Protein AF-A0A946N7D4-F1 (afdb_monomer_lite)

Secondary structure (DSSP, 8-state):
-------EE----SS----EEE--SS--EEEEEESS-EEEEEESS-EEEEEES--EEEEEES--EEE---

Sequence (70 aa):
MMSSNRNSNGSGGSGQDSIKLKGTSGEDLLSGGMGNDKIDGKGGDDVILGGGGNDKIKGGAGDDSIDGGA

pLDDT: mean 80.52, std 15.92, range [42.16, 96.69]

Foldseek 3Di:
DPPDQDAAEDPDDPDLDAAEAEADAAEHEEAQAAHAYEYHNAHHAYEYHQAHDNYHYHNHHYNYHYDNHD

Radius of gyration: 11.47 Å; chains: 1; bounding box: 28×21×28 Å

Structure (mmCIF, N/CA/C/O backbone):
data_AF-A0A946N7D4-F1
#
_entry.id   AF-A0A946N7D4-F1
#
loop_
_atom_site.group_PDB
_atom_site.id
_atom_site.type_symbol
_atom_site.label_atom_id
_atom_site.label_alt_id
_atom_site.label_comp_id
_atom_site.label_asym_id
_atom_site.label_entity_id
_atom_site.label_seq_id
_atom_site.pdbx_PDB_ins_code
_atom_site.Cartn_x
_atom_site.Cartn_y
_atom_site.Cartn_z
_atom_site.occupancy
_atom_site.B_iso_or_equiv
_atom_site.auth_seq_id
_atom_site.auth_comp_id
_atom_site.auth_asym_id
_atom_site.auth_atom_id
_atom_site.pdbx_PDB_model_num
ATOM 1 N N . MET A 1 1 ? -18.930 14.084 13.840 1.00 42.16 1 MET A N 1
ATOM 2 C CA . MET A 1 1 ? -17.474 14.255 13.656 1.00 42.16 1 MET A CA 1
ATOM 3 C C . MET A 1 1 ? -17.055 13.325 12.528 1.00 42.16 1 MET A C 1
ATOM 5 O O . MET A 1 1 ? -16.770 12.165 12.775 1.00 42.16 1 MET A O 1
ATOM 9 N N . MET A 1 2 ? -17.166 13.794 11.284 1.00 46.09 2 MET A N 1
ATOM 10 C CA . MET A 1 2 ? -16.779 13.036 10.090 1.00 46.09 2 MET A CA 1
ATOM 11 C C . MET A 1 2 ? -15.261 13.154 9.947 1.00 46.09 2 MET A C 1
ATOM 13 O O . MET A 1 2 ? -14.757 14.200 9.545 1.00 46.09 2 MET A O 1
ATOM 17 N N . SER A 1 3 ? -14.533 12.132 10.394 1.0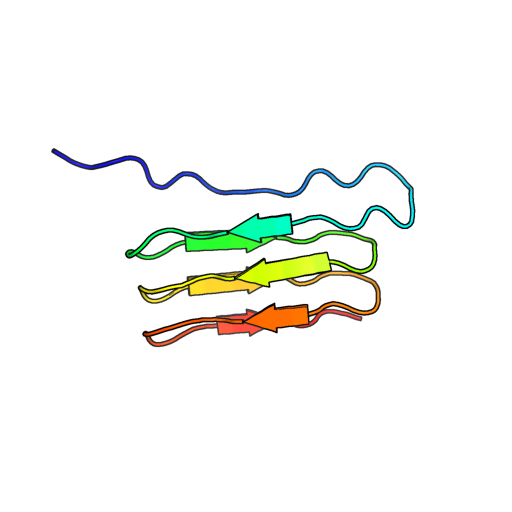0 47.56 3 SER A N 1
ATOM 18 C CA . SER A 1 3 ? -13.075 12.097 10.300 1.00 47.56 3 SER A CA 1
ATOM 19 C C . SER A 1 3 ? -12.673 11.752 8.869 1.00 47.56 3 SER A C 1
ATOM 21 O O . SER A 1 3 ? -12.695 10.593 8.486 1.00 47.56 3 SER A O 1
ATOM 23 N N . SER A 1 4 ? -12.345 12.790 8.101 1.00 48.56 4 SER A N 1
ATOM 24 C CA . SER A 1 4 ? -11.386 12.819 6.992 1.00 48.56 4 SER A CA 1
ATOM 25 C C . SER A 1 4 ? -11.188 11.516 6.200 1.00 48.56 4 SER A C 1
ATOM 27 O O . SER A 1 4 ? -10.254 10.768 6.480 1.00 48.56 4 SER A O 1
ATOM 29 N N . ASN A 1 5 ? -11.985 11.333 5.144 1.00 48.78 5 ASN A N 1
ATOM 30 C CA . ASN A 1 5 ? -11.685 10.426 4.033 1.00 48.78 5 ASN A CA 1
ATOM 31 C C . ASN A 1 5 ? -10.463 10.982 3.268 1.00 48.78 5 ASN A C 1
ATOM 33 O O . ASN A 1 5 ? -10.595 11.864 2.413 1.00 48.78 5 ASN A O 1
ATOM 37 N N . ARG A 1 6 ? -9.246 10.593 3.670 1.00 55.44 6 ARG A N 1
ATOM 38 C CA . ARG A 1 6 ? -8.006 11.036 3.016 1.00 55.44 6 ARG A CA 1
ATOM 39 C C . ARG A 1 6 ? -7.634 10.043 1.922 1.00 55.44 6 ARG A C 1
ATOM 41 O O . ARG A 1 6 ? -6.871 9.114 2.158 1.00 55.44 6 ARG A O 1
ATOM 48 N N . ASN A 1 7 ? -8.108 10.351 0.718 1.00 57.81 7 ASN A N 1
ATOM 49 C CA . ASN A 1 7 ? -7.621 9.819 -0.552 1.00 57.81 7 ASN A CA 1
ATOM 50 C C . ASN A 1 7 ? -6.077 9.814 -0.567 1.00 57.81 7 ASN A C 1
ATOM 52 O O . ASN A 1 7 ? -5.449 10.878 -0.615 1.00 57.81 7 ASN A O 1
ATOM 56 N N . SER A 1 8 ? -5.462 8.637 -0.449 1.00 61.50 8 SER A N 1
ATOM 57 C CA . SER A 1 8 ? -4.006 8.495 -0.362 1.00 61.50 8 SER A CA 1
ATOM 58 C C . SER A 1 8 ? -3.462 8.126 -1.739 1.00 61.50 8 SER A C 1
ATOM 60 O O . SER A 1 8 ? -3.178 6.966 -2.021 1.00 61.50 8 SER A O 1
ATOM 62 N N . ASN A 1 9 ? -3.331 9.133 -2.606 1.00 59.59 9 ASN A N 1
ATOM 63 C CA . ASN A 1 9 ? -2.701 8.976 -3.916 1.00 59.59 9 ASN A CA 1
ATOM 64 C C . ASN A 1 9 ? -1.175 8.985 -3.772 1.00 59.59 9 ASN A C 1
ATOM 66 O O . ASN A 1 9 ? -0.564 10.029 -3.517 1.00 59.59 9 ASN A O 1
ATOM 70 N N . GLY A 1 10 ? -0.558 7.823 -3.971 1.00 57.44 10 GLY A N 1
ATOM 71 C CA . GLY A 1 10 ? 0.876 7.689 -4.158 1.00 57.44 10 GLY A CA 1
ATOM 72 C C . GLY A 1 10 ? 1.308 8.385 -5.447 1.00 57.44 10 GLY A C 1
ATOM 73 O O . GLY A 1 10 ? 1.076 7.899 -6.544 1.00 57.44 10 GLY A O 1
ATOM 74 N N . SER A 1 11 ? 1.903 9.572 -5.340 1.00 57.22 11 SER A N 1
ATOM 75 C CA . SER A 1 11 ? 2.426 10.294 -6.507 1.00 57.22 11 SER A CA 1
ATOM 76 C C . SER A 1 11 ? 3.853 9.815 -6.799 1.00 57.22 11 SER A C 1
ATOM 78 O O . SER A 1 11 ? 4.813 10.472 -6.404 1.00 57.22 11 SER A O 1
ATOM 80 N N . GLY A 1 12 ? 3.990 8.640 -7.421 1.00 53.88 12 GLY A N 1
ATOM 81 C CA . GLY A 1 12 ? 5.276 8.062 -7.829 1.00 53.88 12 GLY A CA 1
ATOM 82 C C . GLY A 1 12 ? 5.812 8.749 -9.084 1.00 53.88 12 GLY A C 1
ATOM 83 O O . GLY A 1 12 ? 5.309 8.542 -10.189 1.00 53.88 12 GLY A O 1
ATOM 84 N N . GLY A 1 13 ? 6.807 9.618 -8.922 1.00 49.47 13 GLY A N 1
ATOM 85 C CA . GLY A 1 13 ? 7.481 10.273 -10.038 1.00 49.47 13 GLY A CA 1
ATOM 86 C C . GLY A 1 13 ? 8.466 9.312 -10.693 1.00 49.47 13 GLY A C 1
ATOM 87 O O . GLY A 1 13 ? 9.446 8.955 -10.063 1.00 49.47 13 GLY A O 1
ATOM 88 N N . SER A 1 14 ? 8.213 8.916 -11.947 1.00 55.19 14 SER A N 1
ATOM 89 C CA . SER A 1 14 ? 9.159 8.269 -12.882 1.00 55.19 14 SER A CA 1
ATOM 90 C C . SER A 1 14 ? 10.343 7.535 -12.227 1.00 55.19 14 SER A C 1
ATOM 92 O O . SER A 1 14 ? 11.499 7.944 -12.353 1.00 55.19 14 SER A O 1
ATOM 94 N N . GLY A 1 15 ? 10.062 6.464 -11.503 1.00 55.72 15 GLY A N 1
ATOM 95 C CA . GLY A 1 15 ? 11.065 5.731 -10.753 1.00 55.72 15 GLY A CA 1
ATOM 96 C C . GLY A 1 15 ? 10.475 4.419 -10.288 1.00 55.72 15 GLY A C 1
ATOM 97 O O . GLY A 1 15 ? 9.262 4.288 -10.186 1.00 55.72 15 GLY A O 1
ATOM 98 N N . GLN A 1 16 ? 11.334 3.446 -10.009 1.00 59.38 16 GLN A N 1
ATOM 99 C CA . GLN A 1 16 ? 11.016 2.223 -9.262 1.00 59.38 16 GLN A CA 1
ATOM 100 C C . GLN A 1 16 ? 10.632 2.562 -7.803 1.00 59.38 16 GLN A C 1
ATOM 102 O O . GLN A 1 16 ? 11.115 1.937 -6.855 1.00 59.38 16 GLN A O 1
ATOM 107 N N . ASP A 1 17 ? 9.854 3.621 -7.609 1.00 66.06 17 ASP A N 1
ATOM 108 C CA . ASP A 1 17 ? 9.505 4.166 -6.318 1.00 66.06 17 ASP A CA 1
ATOM 109 C C . ASP A 1 17 ? 8.583 3.160 -5.650 1.00 66.06 17 ASP A C 1
ATOM 111 O O . ASP A 1 17 ? 7.596 2.712 -6.211 1.00 66.06 17 ASP A O 1
ATOM 115 N N . SER A 1 18 ? 8.982 2.714 -4.46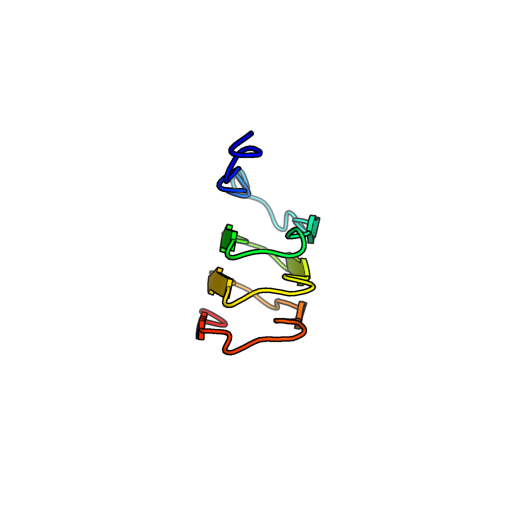5 1.00 67.69 18 SER A N 1
ATOM 116 C CA . SER A 1 18 ? 8.194 1.774 -3.678 1.00 67.69 18 SER A CA 1
ATOM 117 C C . SER A 1 18 ? 7.336 2.577 -2.710 1.00 67.69 18 SER A C 1
ATOM 119 O O . SER A 1 18 ? 7.805 2.987 -1.639 1.00 67.69 18 SER A O 1
ATOM 121 N N . ILE A 1 19 ? 6.087 2.827 -3.073 1.00 73.75 19 ILE A N 1
ATOM 122 C CA . ILE A 1 19 ? 5.136 3.592 -2.278 1.00 73.75 19 ILE A CA 1
ATOM 123 C C . ILE A 1 19 ? 4.578 2.688 -1.183 1.00 73.75 19 ILE A C 1
ATOM 125 O O . ILE A 1 19 ? 4.181 1.546 -1.399 1.00 73.75 19 ILE A O 1
ATOM 129 N N . LYS A 1 20 ? 4.588 3.195 0.053 1.00 82.19 20 LYS A N 1
ATOM 130 C CA . LYS A 1 20 ? 3.974 2.525 1.203 1.00 82.19 20 LYS A CA 1
ATOM 131 C C . LYS A 1 20 ? 2.674 3.230 1.548 1.00 82.19 20 LYS A C 1
ATOM 133 O O . LYS A 1 20 ? 2.703 4.255 2.229 1.00 82.19 20 LYS A O 1
ATOM 138 N N . LEU A 1 21 ? 1.559 2.664 1.110 1.00 80.94 21 LEU A N 1
ATOM 139 C CA . LEU A 1 21 ? 0.226 3.160 1.425 1.00 80.94 21 LEU A CA 1
ATOM 140 C C . LEU A 1 21 ? -0.378 2.380 2.582 1.00 80.94 21 LEU A C 1
ATOM 142 O O . LEU A 1 21 ? -0.242 1.161 2.678 1.00 80.94 21 LEU A O 1
ATOM 146 N N . LYS A 1 22 ? -1.028 3.112 3.484 1.00 86.94 22 LYS A N 1
ATOM 147 C CA . LYS A 1 22 ? -1.768 2.541 4.603 1.00 86.94 22 LYS A CA 1
ATOM 148 C C . LYS A 1 22 ? -3.097 3.263 4.733 1.00 86.94 22 LYS A C 1
ATOM 150 O O . LYS A 1 22 ? -3.086 4.459 5.024 1.00 86.94 22 LYS A O 1
ATOM 155 N N . GLY A 1 23 ? -4.181 2.519 4.574 1.00 85.06 23 GLY A N 1
ATOM 156 C CA . GLY A 1 23 ? -5.534 2.958 4.863 1.00 85.06 23 GLY A CA 1
ATOM 157 C C . GLY A 1 23 ? -5.781 3.128 6.360 1.00 85.06 23 GLY A C 1
ATOM 158 O O . GLY A 1 23 ? -4.862 3.201 7.202 1.00 85.06 23 GLY A O 1
ATOM 159 N N . THR A 1 24 ? -7.047 3.239 6.698 1.00 86.88 24 THR A N 1
ATOM 160 C CA . THR A 1 24 ? -7.595 3.622 7.986 1.00 86.88 24 THR A CA 1
ATOM 161 C C . THR A 1 24 ? -8.390 2.459 8.569 1.00 86.88 24 THR A C 1
ATOM 163 O O . THR A 1 24 ? -7.878 1.356 8.627 1.00 86.88 24 THR A O 1
ATOM 166 N N . SER A 1 25 ? -9.537 2.697 9.183 1.00 89.56 25 SER A N 1
ATOM 167 C CA . SER A 1 25 ? -10.442 1.630 9.628 1.00 89.56 25 SER A CA 1
ATOM 168 C C . SER A 1 25 ? -11.834 1.811 9.023 1.00 89.56 25 SER A C 1
ATOM 170 O O . SER A 1 25 ? -12.805 1.282 9.557 1.00 89.56 25 SER A O 1
ATOM 172 N N . GLY A 1 26 ? -11.937 2.671 8.015 1.00 88.62 26 GLY A N 1
ATOM 173 C CA . GLY A 1 26 ? -13.125 2.898 7.215 1.00 88.62 26 GLY A CA 1
ATOM 174 C C . GLY A 1 26 ? -12.728 2.881 5.745 1.00 88.62 26 GLY A C 1
ATOM 175 O O . GLY A 1 26 ? -11.562 2.700 5.436 1.00 88.62 26 GLY A O 1
ATOM 176 N N . GLU A 1 27 ? -13.706 3.093 4.875 1.00 91.06 27 GLU A N 1
ATOM 177 C CA . GLU A 1 27 ? -13.544 3.004 3.422 1.00 91.06 27 GLU A CA 1
ATOM 178 C C . GLU A 1 27 ? -12.463 3.964 2.896 1.00 91.06 27 GLU A C 1
ATOM 180 O O . GLU A 1 27 ? -12.577 5.189 3.048 1.00 91.06 27 GLU A O 1
ATOM 185 N N . ASP A 1 28 ? -11.440 3.415 2.240 1.00 88.38 28 ASP A N 1
ATOM 186 C CA . ASP A 1 28 ? -10.340 4.166 1.643 1.00 88.38 28 ASP A CA 1
ATOM 187 C C . ASP A 1 28 ? -10.210 3.936 0.127 1.00 88.38 28 ASP A C 1
ATOM 189 O O . ASP A 1 28 ? -10.473 2.861 -0.407 1.00 88.38 28 ASP A O 1
ATOM 193 N N . LEU A 1 29 ? -9.729 4.966 -0.579 1.00 89.75 29 LEU A N 1
ATOM 194 C CA . LEU A 1 29 ? -9.230 4.855 -1.953 1.00 89.75 29 LEU A CA 1
ATOM 195 C C . LEU A 1 29 ? -7.700 4.966 -1.933 1.00 89.75 29 LEU A C 1
ATOM 197 O O . LEU A 1 29 ? -7.148 6.011 -1.564 1.00 89.75 29 LEU A O 1
ATOM 201 N N . LEU A 1 30 ? -7.017 3.888 -2.321 1.00 87.50 30 LEU A N 1
ATOM 202 C CA . LEU A 1 30 ? -5.558 3.760 -2.294 1.00 87.50 30 LEU A CA 1
ATOM 203 C C . LEU A 1 30 ? -5.021 3.506 -3.708 1.00 87.50 30 LEU A C 1
ATOM 205 O O . LEU A 1 30 ? -5.522 2.628 -4.400 1.00 87.50 30 LEU A O 1
ATOM 209 N N . SER A 1 31 ? -3.989 4.242 -4.136 1.00 88.75 31 SER A N 1
ATOM 210 C CA . SER A 1 31 ? -3.381 4.080 -5.470 1.00 88.75 31 SER A CA 1
ATOM 211 C 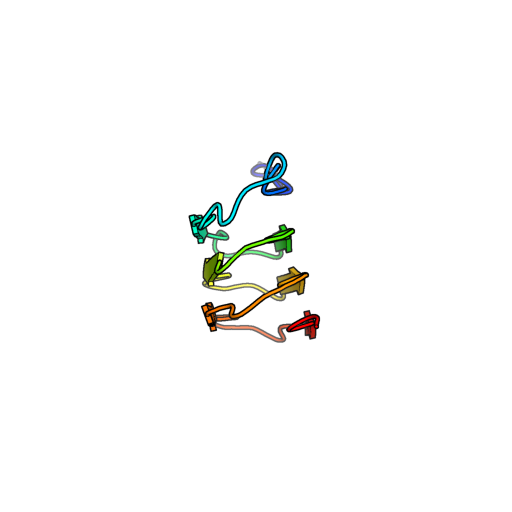C . SER A 1 31 ? -1.851 4.091 -5.417 1.00 88.75 31 SER A C 1
ATOM 213 O O . SER A 1 31 ? -1.266 5.126 -5.080 1.00 88.75 31 SER A O 1
ATOM 215 N N . GLY A 1 32 ? -1.231 2.943 -5.713 1.00 84.25 32 GLY A N 1
ATOM 216 C CA . GLY A 1 32 ? 0.215 2.694 -5.682 1.00 84.25 32 GLY A CA 1
ATOM 217 C C . GLY A 1 32 ? 0.969 3.458 -6.763 1.00 84.25 32 GLY A C 1
ATOM 218 O O . GLY A 1 32 ? 1.870 4.225 -6.445 1.00 84.25 32 GLY A O 1
ATOM 219 N N . GLY A 1 33 ? 0.512 3.383 -8.012 1.00 84.44 33 GLY A N 1
ATOM 220 C CA . GLY A 1 33 ? 1.122 4.106 -9.125 1.00 84.44 33 GLY A CA 1
ATOM 221 C C . GLY A 1 33 ? 2.062 3.211 -9.927 1.00 84.44 33 GLY A C 1
ATOM 222 O O . GLY A 1 33 ? 1.695 2.107 -10.285 1.00 84.44 33 GLY A O 1
ATOM 223 N N . MET A 1 34 ? 3.227 3.711 -10.334 1.00 85.44 34 MET A N 1
ATOM 224 C CA . MET A 1 34 ? 4.237 2.890 -11.016 1.00 85.44 34 MET A CA 1
ATOM 225 C C . MET A 1 34 ? 5.328 2.537 -10.009 1.00 85.44 34 MET A C 1
ATOM 227 O O . MET A 1 34 ? 5.837 3.445 -9.354 1.00 85.44 34 MET A O 1
ATOM 231 N N . GLY A 1 35 ? 5.763 1.281 -9.959 1.00 85.56 35 GLY A N 1
ATOM 232 C CA . GLY A 1 35 ? 6.816 0.845 -9.051 1.00 85.56 35 GLY A CA 1
ATOM 233 C C . GLY A 1 35 ? 6.560 -0.537 -8.464 1.00 85.56 35 GLY A C 1
ATOM 234 O O . GLY A 1 35 ? 5.896 -1.369 -9.054 1.00 85.56 35 GLY A O 1
ATOM 235 N N . ASN A 1 36 ? 7.177 -0.825 -7.322 1.00 88.19 36 ASN A N 1
ATOM 236 C CA . ASN A 1 36 ? 6.873 -2.043 -6.567 1.00 88.19 36 ASN A CA 1
ATOM 237 C C . ASN A 1 36 ? 6.320 -1.603 -5.212 1.00 88.19 36 ASN A C 1
ATOM 239 O O . ASN A 1 36 ? 7.085 -1.364 -4.265 1.00 88.19 36 ASN A O 1
ATOM 243 N N . ASP A 1 37 ? 5.006 -1.461 -5.124 1.00 87.62 37 ASP A N 1
ATOM 244 C CA . ASP A 1 37 ? 4.344 -0.795 -4.014 1.00 87.62 37 ASP A CA 1
ATOM 245 C C . ASP A 1 37 ? 3.963 -1.755 -2.889 1.00 87.62 37 ASP A C 1
ATOM 247 O O . ASP A 1 37 ? 3.937 -2.982 -3.011 1.00 87.62 37 ASP A O 1
ATOM 251 N N . LYS A 1 38 ? 3.715 -1.189 -1.709 1.00 90.12 38 LYS A N 1
ATOM 252 C CA . LYS A 1 38 ? 3.190 -1.900 -0.542 1.00 90.12 38 LYS A CA 1
ATOM 253 C C . LYS A 1 38 ? 1.963 -1.167 -0.041 1.00 90.12 38 LYS A C 1
ATOM 255 O O . LYS A 1 38 ? 2.096 -0.102 0.561 1.00 90.12 38 LYS A O 1
ATOM 260 N N . ILE A 1 39 ? 0.796 -1.761 -0.235 1.00 89.88 39 ILE A N 1
ATOM 261 C CA . ILE A 1 39 ? -0.490 -1.156 0.104 1.00 89.88 39 ILE A CA 1
ATOM 262 C C . ILE A 1 39 ? -1.181 -2.007 1.173 1.00 89.88 39 ILE A C 1
ATOM 264 O O . ILE A 1 39 ? -1.217 -3.228 1.053 1.00 89.88 39 ILE A O 1
ATOM 268 N N . ASP A 1 40 ? -1.679 -1.373 2.235 1.00 92.75 40 ASP A N 1
ATOM 269 C CA . ASP A 1 40 ? -2.394 -2.014 3.352 1.00 92.75 40 ASP A CA 1
ATOM 270 C C . ASP A 1 40 ? -3.656 -1.205 3.694 1.00 92.75 40 ASP A C 1
ATOM 272 O O . ASP A 1 40 ? -3.541 -0.175 4.361 1.00 92.75 40 ASP A O 1
ATOM 276 N N . GLY A 1 41 ? -4.829 -1.630 3.216 1.00 90.56 4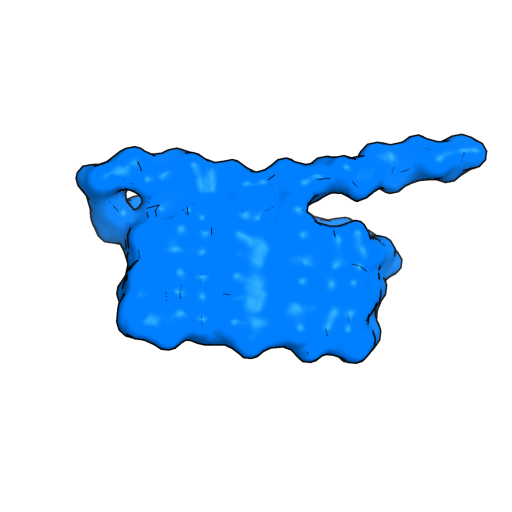1 GLY A N 1
ATOM 277 C CA . GLY A 1 41 ? -6.130 -0.970 3.437 1.00 90.56 41 GLY A CA 1
ATOM 278 C C . GLY A 1 41 ? -6.597 -1.002 4.894 1.00 90.56 41 GLY A C 1
ATOM 279 O O . GLY A 1 41 ? -7.113 -0.023 5.422 1.00 90.56 41 GLY A O 1
ATOM 280 N N . LYS A 1 42 ? -6.176 -2.045 5.618 1.00 92.44 42 LYS A N 1
ATOM 281 C CA . LYS A 1 42 ? -6.474 -2.369 7.020 1.00 92.44 42 LYS A CA 1
ATOM 282 C C . LYS A 1 42 ? -7.920 -2.765 7.271 1.00 92.44 42 LYS A C 1
ATOM 284 O O . LYS A 1 42 ? -8.125 -3.920 7.628 1.00 92.44 42 LYS A O 1
ATOM 289 N N . GLY A 1 43 ? -8.887 -1.862 7.232 1.00 89.75 43 GLY A N 1
ATOM 290 C CA . GLY A 1 43 ? -10.268 -2.234 7.500 1.00 89.75 43 GLY A CA 1
ATOM 291 C C . GLY A 1 43 ? -11.256 -1.183 7.038 1.00 89.75 43 GLY A C 1
ATOM 292 O O . GLY A 1 43 ? -10.900 -0.014 6.995 1.00 89.75 43 GLY A O 1
ATOM 293 N N . GLY A 1 44 ? -12.494 -1.601 6.794 1.00 93.62 44 GLY A N 1
ATOM 294 C CA . GLY A 1 44 ? -13.419 -0.866 5.936 1.00 93.62 44 GLY A CA 1
ATOM 295 C C . GLY A 1 44 ?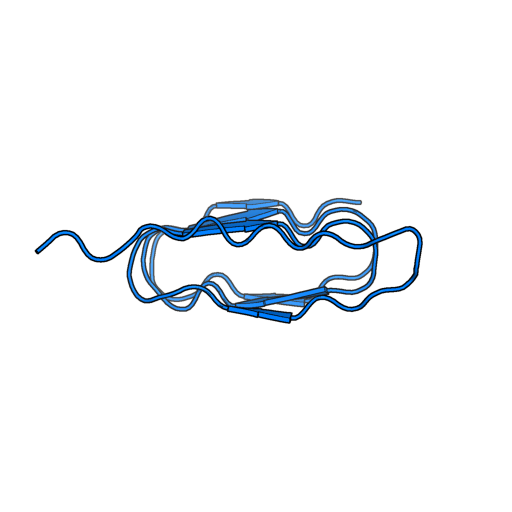 -13.480 -1.520 4.557 1.00 93.62 44 GLY A C 1
ATOM 296 O O . GLY A 1 44 ? -12.709 -2.433 4.282 1.00 93.62 44 GLY A O 1
ATOM 297 N N . ASP A 1 45 ? -14.423 -1.079 3.730 1.00 94.94 45 ASP A N 1
ATOM 298 C CA . ASP A 1 45 ? -14.568 -1.580 2.363 1.00 94.94 45 ASP A CA 1
ATOM 299 C C . ASP A 1 45 ? -13.726 -0.689 1.440 1.00 94.94 45 ASP A C 1
ATOM 301 O O . ASP A 1 45 ? -14.103 0.449 1.136 1.00 94.94 45 ASP A O 1
ATOM 305 N N . ASP A 1 46 ? -12.546 -1.171 1.052 1.00 93.06 46 ASP A N 1
ATOM 306 C CA . ASP A 1 46 ? -11.541 -0.350 0.375 1.00 93.06 46 ASP A CA 1
ATOM 307 C C . ASP A 1 46 ? -11.552 -0.515 -1.151 1.00 93.06 46 ASP A C 1
ATOM 309 O O . ASP A 1 46 ? -11.849 -1.577 -1.697 1.00 93.06 46 ASP A O 1
ATOM 313 N N . VAL A 1 47 ? -11.130 0.528 -1.871 1.00 93.56 47 VAL A N 1
ATOM 314 C CA . VAL A 1 47 ? -10.771 0.452 -3.294 1.00 93.56 47 VAL A CA 1
ATOM 315 C C . VAL A 1 47 ? -9.270 0.662 -3.430 1.00 93.56 47 VAL A C 1
ATOM 317 O O . VAL A 1 47 ? -8.746 1.736 -3.132 1.00 93.56 47 VAL A O 1
ATOM 320 N N . ILE A 1 48 ? -8.564 -0.357 -3.911 1.00 91.06 48 ILE A N 1
ATOM 321 C CA . ILE A 1 48 ? -7.107 -0.347 -4.011 1.00 91.06 48 ILE A CA 1
ATOM 322 C C . ILE A 1 48 ? -6.668 -0.566 -5.455 1.00 91.06 48 ILE A C 1
ATOM 324 O O . ILE A 1 48 ? -7.031 -1.559 -6.073 1.00 91.06 48 ILE A O 1
ATOM 328 N N . LEU A 1 49 ? -5.841 0.341 -5.968 1.00 91.81 49 LEU A N 1
ATOM 329 C CA . LEU A 1 49 ? -5.217 0.282 -7.285 1.00 91.81 49 LEU A CA 1
ATOM 330 C C . LEU A 1 49 ? -3.701 0.118 -7.096 1.00 91.81 49 LEU A C 1
ATOM 332 O O . LEU A 1 49 ? -3.052 1.020 -6.577 1.00 91.81 49 LEU A O 1
ATOM 336 N N . GLY A 1 50 ? -3.132 -1.024 -7.479 1.00 88.25 50 GLY A N 1
ATOM 337 C CA . GLY A 1 50 ? -1.686 -1.277 -7.460 1.00 88.25 50 GLY A CA 1
ATOM 338 C C . GLY A 1 50 ? -0.972 -0.398 -8.473 1.00 88.25 50 GLY A C 1
ATOM 339 O O . GLY A 1 50 ? -0.217 0.496 -8.108 1.00 88.25 50 GLY A O 1
ATOM 340 N N . GLY A 1 51 ? -1.377 -0.536 -9.734 1.00 88.69 51 GLY A N 1
ATOM 341 C CA . GLY A 1 51 ? -0.780 0.177 -10.852 1.00 88.69 51 GLY A CA 1
ATOM 342 C C . GLY A 1 51 ? 0.296 -0.671 -11.532 1.00 88.69 51 GLY A C 1
ATOM 343 O O . GLY A 1 51 ? 0.091 -1.854 -11.754 1.00 88.69 51 GLY A O 1
ATOM 344 N N . GLY A 1 52 ? 1.376 -0.073 -12.015 1.00 85.44 52 GLY A N 1
ATOM 345 C CA . GLY A 1 52 ? 2.373 -0.808 -12.794 1.00 85.44 52 GLY A CA 1
ATOM 346 C C . GLY A 1 52 ? 3.489 -1.373 -11.923 1.00 85.44 52 GLY A C 1
ATOM 347 O O . GLY A 1 52 ? 4.097 -0.608 -11.184 1.00 85.44 52 GLY A O 1
ATOM 348 N N . GLY A 1 53 ? 3.864 -2.636 -12.131 1.00 88.12 53 GLY A N 1
ATOM 349 C CA . GLY A 1 53 ? 4.992 -3.298 -11.468 1.00 88.12 53 GLY A CA 1
ATOM 350 C C . GLY A 1 53 ? 4.584 -4.342 -10.423 1.00 88.12 53 GLY A C 1
ATOM 351 O O . GLY A 1 53 ? 3.476 -4.866 -10.440 1.00 88.12 53 GLY A O 1
ATOM 352 N N . ASN A 1 54 ? 5.524 -4.775 -9.573 1.00 89.06 54 ASN A N 1
ATOM 353 C CA . ASN A 1 54 ? 5.286 -5.902 -8.660 1.00 89.06 54 ASN A CA 1
ATOM 354 C C . ASN A 1 54 ? 4.854 -5.419 -7.276 1.00 89.06 54 ASN A C 1
ATOM 356 O O . ASN A 1 54 ? 5.678 -5.269 -6.362 1.00 89.06 54 ASN A O 1
ATOM 360 N N . ASP A 1 55 ? 3.549 -5.257 -7.113 1.00 90.44 55 ASP A N 1
ATOM 361 C CA . ASP A 1 55 ? 2.959 -4.741 -5.887 1.00 90.44 55 ASP A CA 1
ATOM 362 C C . ASP A 1 55 ? 2.693 -5.818 -4.834 1.00 90.44 55 ASP A C 1
ATOM 364 O O . ASP A 1 55 ? 2.490 -7.007 -5.097 1.00 90.44 55 ASP A O 1
ATOM 368 N N . LYS A 1 56 ? 2.673 -5.383 -3.577 1.00 92.06 56 LYS A N 1
ATOM 369 C CA . LYS A 1 56 ? 2.197 -6.160 -2.435 1.00 92.06 56 LYS A CA 1
ATOM 370 C C . LYS A 1 56 ? 1.015 -5.442 -1.824 1.00 92.06 56 LYS A C 1
ATOM 372 O O . LYS A 1 56 ? 1.191 -4.512 -1.037 1.00 92.06 56 LYS A O 1
ATOM 377 N N . ILE A 1 57 ? -0.173 -5.918 -2.162 1.00 92.00 57 ILE A N 1
ATOM 378 C CA . ILE A 1 57 ? -1.428 -5.331 -1.714 1.00 92.00 57 ILE A CA 1
ATOM 379 C C . ILE A 1 57 ? -2.070 -6.228 -0.664 1.00 92.00 57 ILE A C 1
ATOM 381 O O . ILE A 1 57 ? -2.164 -7.446 -0.823 1.00 92.00 57 ILE A O 1
ATOM 385 N N . LYS A 1 58 ? -2.516 -5.606 0.418 1.00 94.69 58 LYS A N 1
ATOM 386 C CA . LYS A 1 58 ? -3.366 -6.191 1.439 1.00 94.69 58 LYS A CA 1
ATOM 387 C C . LYS A 1 58 ? -4.591 -5.292 1.569 1.00 94.69 58 LYS A C 1
ATOM 389 O O . LYS A 1 58 ? -4.424 -4.119 1.876 1.00 94.69 58 LYS A O 1
ATOM 394 N N . GLY A 1 59 ? -5.775 -5.849 1.315 1.00 90.62 59 GLY A N 1
ATOM 395 C CA . GLY A 1 59 ? -7.058 -5.171 1.524 1.00 90.62 59 GLY A CA 1
ATOM 396 C C . GLY A 1 59 ? -7.255 -4.915 3.006 1.00 90.62 59 GLY A C 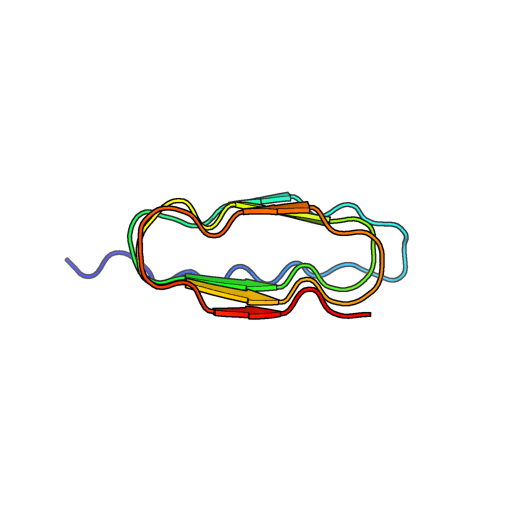1
ATOM 397 O O . GLY A 1 59 ? -6.775 -3.928 3.542 1.00 90.62 59 GLY A O 1
ATOM 398 N N . GLY A 1 60 ? -7.741 -5.908 3.728 1.00 94.50 60 GLY A N 1
ATOM 399 C CA . GLY A 1 60 ? -7.847 -5.786 5.168 1.00 94.50 60 GLY A CA 1
ATOM 400 C C . GLY A 1 60 ? -9.037 -6.563 5.673 1.00 94.50 60 GLY A C 1
ATOM 401 O O . GLY A 1 60 ? -9.232 -7.712 5.286 1.00 94.50 60 GLY A O 1
ATOM 402 N N . ALA A 1 61 ? -9.775 -5.964 6.597 1.00 93.81 61 ALA A N 1
ATOM 403 C CA . ALA A 1 61 ? -11.069 -6.444 7.042 1.00 93.81 61 ALA A CA 1
ATOM 404 C C . ALA A 1 61 ? -12.182 -5.622 6.384 1.00 93.81 61 ALA A C 1
ATOM 406 O O . ALA A 1 61 ? -12.306 -4.445 6.690 1.00 93.81 61 ALA A O 1
ATOM 407 N N . GLY A 1 62 ? -13.035 -6.258 5.593 1.00 95.31 62 GLY A N 1
ATOM 408 C CA . GLY A 1 62 ? -14.087 -5.587 4.832 1.00 95.31 62 GLY A CA 1
ATOM 409 C C . GLY A 1 62 ? -14.200 -6.212 3.450 1.00 95.31 62 GLY A C 1
ATOM 410 O O . GLY A 1 62 ? -13.471 -7.160 3.133 1.00 95.31 62 GLY A O 1
ATOM 411 N N . ASP A 1 63 ? -15.135 -5.710 2.657 1.00 96.69 63 ASP A N 1
ATOM 412 C CA . ASP A 1 63 ? -15.315 -6.113 1.269 1.00 96.69 63 ASP A CA 1
ATOM 413 C C . ASP A 1 63 ? -14.469 -5.206 0.363 1.00 96.69 63 ASP A C 1
ATOM 415 O O . ASP A 1 63 ? -14.904 -4.155 -0.104 1.00 96.69 63 ASP A O 1
ATOM 419 N N . ASP A 1 64 ? -13.231 -5.635 0.115 1.00 95.62 64 ASP A N 1
ATOM 420 C CA . ASP A 1 64 ? -12.243 -4.855 -0.631 1.00 95.62 64 ASP A CA 1
ATOM 421 C C . ASP A 1 64 ? -12.307 -5.105 -2.149 1.00 95.62 64 ASP A C 1
ATOM 423 O O . ASP A 1 64 ? -12.343 -6.246 -2.623 1.00 95.62 64 ASP A O 1
ATOM 427 N N . SER A 1 65 ? -12.201 -4.036 -2.939 1.00 95.69 65 SER A N 1
ATOM 428 C CA . SER A 1 65 ? -11.997 -4.079 -4.388 1.00 95.69 65 SER A CA 1
ATOM 429 C C . SER A 1 65 ? -10.541 -3.769 -4.726 1.00 95.69 65 SER A C 1
ATOM 431 O O . SER A 1 65 ? -10.112 -2.618 -4.672 1.00 95.69 65 SER A O 1
ATOM 433 N N . ILE A 1 66 ? -9.786 -4.791 -5.130 1.00 93.12 66 ILE A N 1
ATOM 434 C CA . ILE A 1 66 ? -8.351 -4.674 -5.413 1.00 93.12 66 ILE A CA 1
ATOM 435 C C . ILE A 1 66 ? -8.079 -4.899 -6.901 1.00 93.12 66 ILE A C 1
ATOM 437 O O . ILE A 1 66 ? -8.318 -5.987 -7.425 1.00 93.12 66 ILE A O 1
ATOM 441 N N . ASP A 1 67 ? -7.512 -3.891 -7.555 1.00 94.00 67 ASP A N 1
ATOM 442 C CA . ASP A 1 67 ? -6.867 -4.005 -8.858 1.00 94.00 67 ASP A CA 1
ATOM 443 C C . ASP A 1 67 ? -5.352 -4.084 -8.647 1.00 94.00 67 ASP A C 1
ATOM 445 O O . ASP A 1 67 ? -4.737 -3.143 -8.153 1.00 94.00 67 ASP A O 1
ATOM 449 N N . GLY A 1 68 ? -4.748 -5.221 -8.991 1.00 87.75 68 GLY A N 1
ATOM 450 C CA . GLY A 1 68 ? -3.300 -5.416 -8.888 1.00 87.75 68 GLY A CA 1
ATOM 451 C C . GLY A 1 68 ? -2.499 -4.710 -9.982 1.00 87.75 68 GLY A C 1
ATOM 452 O O . GLY A 1 68 ? -1.284 -4.647 -9.865 1.00 87.75 68 GLY A O 1
ATOM 453 N N . GLY A 1 69 ? -3.162 -4.194 -11.020 1.00 87.56 69 GLY A N 1
ATOM 454 C CA . GLY A 1 69 ? -2.519 -3.577 -12.172 1.00 87.56 69 GLY A CA 1
ATOM 455 C C . GLY A 1 69 ? -1.663 -4.542 -13.012 1.00 87.56 69 GLY A C 1
ATOM 456 O O . GLY A 1 69 ? -2.014 -5.719 -13.136 1.00 87.56 69 GLY A O 1
ATOM 457 N N . ALA A 1 70 ? -0.625 -4.028 -13.688 1.00 74.94 70 ALA A N 1
ATOM 458 C CA . ALA A 1 70 ? 0.058 -4.679 -14.824 1.00 74.94 70 ALA A CA 1
ATOM 459 C C . ALA A 1 70 ? 1.579 -4.834 -14.667 1.00 74.94 70 ALA A C 1
ATOM 461 O O . ALA A 1 70 ? 2.243 -3.880 -14.198 1.00 74.94 70 ALA A O 1
#